Protein AF-A0A9P9XUB3-F1 (afdb_monomer)

Structure (mmCIF, N/CA/C/O backbone):
data_AF-A0A9P9XUB3-F1
#
_entry.id   AF-A0A9P9XUB3-F1
#
loop_
_atom_site.group_PDB
_atom_site.id
_atom_site.type_symbol
_atom_site.label_atom_id
_atom_site.label_alt_id
_atom_site.label_comp_id
_atom_site.label_asym_id
_atom_site.label_entity_id
_atom_site.label_seq_id
_atom_site.pdbx_PDB_ins_code
_atom_site.Cartn_x
_atom_site.Cartn_y
_atom_site.Cartn_z
_atom_site.occupancy
_atom_site.B_iso_or_equiv
_atom_site.auth_seq_id
_atom_site.auth_comp_id
_atom_site.auth_asym_id
_atom_site.auth_atom_id
_atom_site.pdbx_PDB_model_num
ATOM 1 N N . MET A 1 1 ? 44.312 -7.918 28.290 1.00 43.06 1 MET A N 1
ATOM 2 C CA . MET A 1 1 ? 43.097 -8.631 27.835 1.00 43.06 1 MET A CA 1
ATOM 3 C C . MET A 1 1 ? 42.463 -7.792 26.727 1.00 43.06 1 MET A C 1
ATOM 5 O O . MET A 1 1 ? 41.968 -6.715 27.018 1.00 43.06 1 MET A O 1
ATOM 9 N N . PHE A 1 2 ? 42.599 -8.185 25.455 1.00 47.09 2 PHE A N 1
ATOM 10 C CA . PHE A 1 2 ? 42.090 -7.414 24.308 1.00 47.09 2 PHE A CA 1
ATOM 11 C C . PHE A 1 2 ? 40.638 -7.816 24.020 1.00 47.09 2 PHE A C 1
ATOM 13 O O . PHE A 1 2 ? 40.385 -8.959 23.641 1.00 47.09 2 PHE A O 1
ATOM 20 N N . GLN A 1 3 ? 39.684 -6.895 24.183 1.00 52.06 3 GLN A N 1
ATOM 21 C CA . GLN A 1 3 ? 38.330 -7.098 23.670 1.00 52.06 3 GLN A CA 1
ATOM 22 C C . GLN A 1 3 ? 38.357 -7.010 22.142 1.00 52.06 3 GLN A C 1
ATOM 24 O O . GLN A 1 3 ? 38.551 -5.939 21.568 1.00 52.06 3 GLN A O 1
ATOM 29 N N . LYS A 1 4 ? 38.156 -8.148 21.474 1.00 54.88 4 LYS A N 1
ATOM 30 C CA . LYS A 1 4 ? 37.873 -8.178 20.039 1.00 54.88 4 LYS A CA 1
ATOM 31 C C . LYS A 1 4 ? 36.481 -7.580 19.834 1.00 54.88 4 LYS A C 1
ATOM 33 O O . LYS A 1 4 ? 35.483 -8.213 20.168 1.00 54.88 4 LYS A O 1
ATOM 38 N N . ARG A 1 5 ? 36.409 -6.349 19.318 1.00 60.88 5 ARG A N 1
ATOM 39 C CA . ARG A 1 5 ? 35.152 -5.793 18.804 1.00 60.88 5 ARG A CA 1
ATOM 40 C C . ARG A 1 5 ? 34.710 -6.659 17.630 1.00 60.88 5 ARG A C 1
ATOM 42 O O . ARG A 1 5 ? 35.472 -6.861 16.688 1.00 60.88 5 ARG A O 1
ATOM 49 N N . LEU A 1 6 ? 33.498 -7.193 17.719 1.00 52.78 6 LEU A N 1
ATOM 50 C CA . LEU A 1 6 ? 32.880 -7.945 16.639 1.00 52.78 6 LEU A CA 1
ATOM 51 C C . LEU A 1 6 ? 32.579 -6.960 15.500 1.00 52.78 6 LEU A C 1
ATOM 53 O O . LEU A 1 6 ? 31.664 -6.145 15.612 1.00 52.78 6 LEU A O 1
ATOM 57 N N . LEU A 1 7 ? 33.374 -6.991 14.433 1.00 44.75 7 LEU A N 1
ATOM 58 C CA . LEU A 1 7 ? 33.070 -6.246 13.217 1.00 44.75 7 LEU A CA 1
ATOM 59 C C . LEU A 1 7 ? 31.955 -7.007 12.489 1.00 44.75 7 LEU A C 1
ATOM 61 O O . LEU A 1 7 ? 32.171 -8.125 12.026 1.00 44.75 7 LEU A 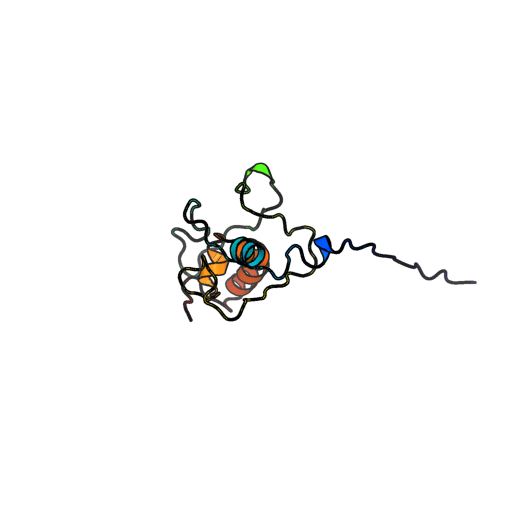O 1
ATOM 65 N N . ARG A 1 8 ? 30.748 -6.440 12.439 1.00 49.50 8 ARG A N 1
ATOM 66 C CA . ARG A 1 8 ? 29.654 -6.968 11.616 1.00 49.50 8 ARG A CA 1
ATOM 67 C C . ARG A 1 8 ? 29.661 -6.200 10.300 1.00 49.50 8 ARG A C 1
ATOM 69 O O . ARG A 1 8 ? 29.450 -4.992 10.305 1.00 49.50 8 ARG A O 1
ATOM 76 N N . LEU A 1 9 ? 29.958 -6.893 9.206 1.00 50.38 9 LEU A N 1
ATOM 77 C CA . LEU A 1 9 ? 29.981 -6.333 7.857 1.00 50.38 9 LEU A CA 1
ATOM 78 C C . LEU A 1 9 ? 28.728 -6.811 7.117 1.00 50.38 9 LEU A C 1
ATOM 80 O O . LEU A 1 9 ? 28.519 -8.015 6.987 1.00 50.38 9 LEU A O 1
ATOM 84 N N . LEU A 1 10 ? 27.893 -5.872 6.674 1.00 51.88 10 LEU A N 1
ATOM 85 C CA . LEU A 1 10 ? 26.701 -6.150 5.877 1.00 51.88 10 LEU A CA 1
ATOM 86 C C . LEU A 1 10 ? 27.033 -5.888 4.403 1.00 51.88 10 LEU A C 1
ATOM 88 O O . LEU A 1 10 ? 27.346 -4.757 4.036 1.00 51.88 10 LEU A O 1
ATOM 92 N N . PHE A 1 11 ? 26.977 -6.924 3.567 1.00 52.19 11 PHE A N 1
ATOM 93 C CA . PHE A 1 11 ? 27.046 -6.772 2.114 1.00 52.19 11 PHE A CA 1
ATOM 94 C C . PHE A 1 11 ? 25.624 -6.606 1.575 1.00 52.19 11 PHE A C 1
ATOM 96 O O . PHE A 1 11 ? 24.858 -7.564 1.545 1.00 52.19 11 PHE A O 1
ATOM 103 N N . LEU A 1 12 ? 25.272 -5.383 1.178 1.00 52.69 12 LEU A N 1
ATOM 104 C CA . LEU A 1 12 ? 24.008 -5.069 0.510 1.00 52.69 12 LEU A CA 1
ATOM 105 C C . LEU A 1 12 ? 24.244 -4.997 -1.001 1.00 52.69 12 LEU A C 1
ATOM 107 O O . LEU A 1 12 ? 25.146 -4.297 -1.461 1.00 52.69 12 LEU A O 1
ATOM 111 N N . VAL A 1 13 ? 23.422 -5.696 -1.781 1.00 52.88 13 VAL A N 1
ATOM 112 C CA . VAL A 1 13 ? 23.346 -5.493 -3.236 1.00 52.88 13 VAL A CA 1
ATOM 113 C C . VAL A 1 13 ? 22.477 -4.258 -3.484 1.00 52.88 13 VAL A C 1
ATOM 115 O O . VAL A 1 13 ? 21.497 -4.055 -2.775 1.00 52.88 13 VAL A O 1
ATOM 118 N N . VAL A 1 14 ? 22.775 -3.421 -4.479 1.00 53.16 14 VAL A N 1
ATOM 119 C CA . VAL A 1 14 ? 21.960 -2.220 -4.783 1.00 53.16 14 VAL A CA 1
ATOM 120 C C . VAL A 1 14 ? 20.462 -2.548 -4.937 1.00 53.16 14 VAL A C 1
ATOM 122 O O . VAL A 1 14 ? 19.622 -1.807 -4.433 1.00 53.16 14 VAL A O 1
ATOM 125 N N . SER A 1 15 ? 20.123 -3.711 -5.505 1.00 54.88 15 SER A N 1
ATOM 126 C CA . SER A 1 15 ? 18.742 -4.215 -5.602 1.00 54.88 15 SER A CA 1
ATOM 127 C C . SER A 1 15 ? 18.062 -4.494 -4.254 1.00 54.88 15 SER A C 1
ATOM 129 O O . SER A 1 15 ? 16.842 -4.525 -4.196 1.00 54.88 15 SER A O 1
ATOM 131 N N . THR A 1 16 ? 18.821 -4.683 -3.171 1.00 54.66 16 THR A N 1
ATOM 132 C CA . THR A 1 16 ? 18.291 -4.856 -1.803 1.00 54.66 16 THR A CA 1
ATOM 133 C C . THR A 1 16 ? 18.048 -3.523 -1.095 1.00 54.66 16 THR A C 1
ATOM 135 O O . THR A 1 16 ? 17.263 -3.459 -0.152 1.00 54.66 16 THR A O 1
ATOM 138 N N . VAL A 1 17 ? 18.682 -2.439 -1.553 1.00 55.47 17 VAL A N 1
ATOM 139 C CA . VAL A 1 17 ? 18.521 -1.105 -0.954 1.00 55.4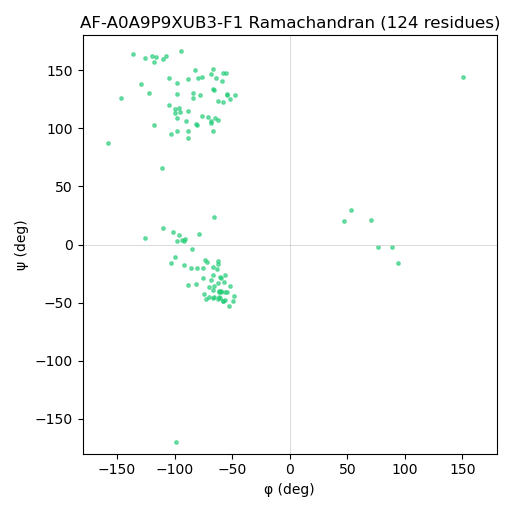7 17 VAL A CA 1
ATOM 140 C C . VAL A 1 17 ? 17.357 -0.348 -1.582 1.00 55.47 17 VAL A C 1
ATOM 142 O O . VAL A 1 17 ? 16.694 0.393 -0.883 1.00 55.47 17 VAL A O 1
ATOM 145 N N . ALA A 1 18 ? 17.101 -0.516 -2.876 1.00 57.09 18 ALA A N 1
ATOM 146 C CA . ALA A 1 18 ? 15.933 0.064 -3.532 1.00 57.09 18 ALA A CA 1
ATOM 147 C C . ALA A 1 18 ? 15.643 -0.731 -4.811 1.00 57.09 18 ALA A C 1
ATOM 149 O O . ALA A 1 18 ? 16.175 -0.397 -5.872 1.00 57.09 18 ALA A O 1
ATOM 150 N N . PRO A 1 19 ? 14.870 -1.827 -4.738 1.00 58.47 19 PRO A N 1
ATOM 151 C CA . PRO A 1 19 ? 14.456 -2.557 -5.926 1.00 58.47 19 PRO A CA 1
ATOM 152 C C . PRO A 1 19 ? 13.506 -1.682 -6.753 1.00 58.47 19 PRO A C 1
ATOM 154 O O . PRO A 1 19 ? 12.317 -1.565 -6.462 1.00 58.47 19 PRO A O 1
ATOM 157 N N . GLY A 1 20 ? 14.074 -1.025 -7.760 1.00 63.88 20 GLY A N 1
ATOM 158 C CA . GLY A 1 20 ? 13.390 -0.113 -8.672 1.00 63.88 20 GLY A CA 1
ATOM 159 C C . GLY A 1 20 ? 14.348 0.963 -9.181 1.00 63.88 20 GLY A C 1
ATOM 160 O O . GLY A 1 20 ? 15.255 1.397 -8.471 1.00 63.88 20 GLY A O 1
ATOM 161 N N . GLY A 1 21 ? 14.191 1.367 -10.434 1.00 68.50 21 GLY A N 1
ATOM 162 C CA . GLY A 1 21 ? 14.900 2.498 -11.022 1.00 68.50 21 GLY A CA 1
ATOM 163 C C . GLY A 1 21 ? 14.055 3.769 -11.052 1.00 68.50 21 GLY A C 1
ATOM 164 O O . GLY A 1 21 ? 12.988 3.859 -10.453 1.00 68.50 21 GLY A O 1
ATOM 165 N N . TRP A 1 22 ? 14.567 4.778 -11.757 1.00 70.81 22 TRP A N 1
ATOM 166 C CA . TRP A 1 22 ? 13.973 6.118 -11.838 1.00 70.81 22 TRP A CA 1
ATOM 167 C C . TRP A 1 22 ? 13.094 6.321 -13.081 1.00 70.81 22 TRP A C 1
ATOM 169 O O . TRP A 1 22 ? 12.705 7.448 -13.399 1.00 70.81 22 TRP A O 1
ATOM 179 N N . VAL A 1 23 ? 12.838 5.249 -13.835 1.00 73.12 23 VAL A N 1
ATOM 180 C CA . VAL A 1 23 ? 12.154 5.326 -15.127 1.00 73.12 23 VAL A CA 1
ATOM 181 C C . VAL A 1 23 ? 10.653 5.086 -14.985 1.00 73.12 23 VAL A C 1
ATOM 183 O O . VAL A 1 23 ? 10.155 4.660 -13.941 1.00 73.12 23 VAL A O 1
ATOM 186 N N . ARG A 1 24 ? 9.914 5.409 -16.050 1.00 73.81 24 ARG A N 1
ATOM 187 C CA . ARG A 1 24 ? 8.455 5.280 -16.081 1.00 73.81 24 ARG A CA 1
ATOM 188 C C . ARG A 1 24 ? 8.009 3.853 -15.767 1.00 73.81 24 ARG A C 1
ATOM 190 O O . ARG A 1 24 ? 7.172 3.687 -14.894 1.00 73.81 24 ARG A O 1
ATOM 197 N N . ASP A 1 25 ? 8.619 2.856 -16.397 1.00 80.31 25 ASP A N 1
ATOM 198 C CA . ASP A 1 25 ? 8.216 1.455 -16.239 1.00 80.31 25 ASP A CA 1
ATOM 199 C C . ASP A 1 25 ? 8.389 0.966 -14.785 1.00 80.31 25 ASP A C 1
ATOM 201 O O . ASP A 1 25 ? 7.568 0.206 -14.280 1.00 80.31 25 ASP A O 1
ATOM 205 N N . ASP A 1 26 ? 9.397 1.469 -14.059 1.00 78.56 26 ASP A N 1
ATOM 206 C CA . ASP A 1 26 ? 9.564 1.195 -12.624 1.00 78.56 26 ASP A CA 1
ATOM 207 C C . ASP A 1 26 ? 8.483 1.875 -11.774 1.00 78.56 26 ASP A C 1
ATOM 209 O O . ASP A 1 26 ? 8.005 1.312 -10.789 1.00 78.56 26 ASP A O 1
ATOM 213 N N . THR A 1 27 ? 8.074 3.085 -12.162 1.00 77.81 27 THR A N 1
ATOM 214 C CA . THR A 1 27 ? 6.988 3.828 -11.507 1.00 77.81 27 THR A CA 1
ATOM 215 C C . THR A 1 27 ? 5.649 3.119 -11.724 1.00 77.81 27 THR A C 1
ATOM 217 O O . THR A 1 27 ? 4.903 2.915 -10.769 1.00 77.81 27 THR A O 1
ATOM 220 N N . GLU A 1 28 ? 5.361 2.704 -12.957 1.00 80.88 28 GLU A N 1
ATOM 221 C CA . GLU A 1 28 ? 4.165 1.933 -13.314 1.00 80.88 28 GLU A CA 1
ATOM 222 C C . GLU A 1 28 ? 4.142 0.597 -12.572 1.00 80.88 28 GLU A C 1
ATOM 224 O O . GLU A 1 28 ? 3.138 0.257 -11.955 1.00 80.88 28 GLU A O 1
ATOM 229 N N . ARG A 1 29 ? 5.272 -0.118 -12.525 1.00 85.06 29 ARG A N 1
ATOM 230 C CA . ARG A 1 29 ? 5.390 -1.358 -11.752 1.00 85.06 29 ARG A CA 1
ATOM 231 C C . ARG A 1 29 ? 5.122 -1.139 -10.266 1.00 85.06 29 ARG A C 1
ATOM 233 O O . ARG A 1 29 ? 4.496 -1.988 -9.637 1.00 85.06 29 ARG A O 1
ATOM 240 N N . LEU A 1 30 ? 5.622 -0.047 -9.688 1.00 86.44 30 LEU A N 1
ATOM 241 C CA . LEU A 1 30 ? 5.479 0.222 -8.259 1.00 86.44 30 LEU A CA 1
ATOM 242 C C . LEU A 1 30 ? 4.043 0.624 -7.894 1.00 86.44 30 LEU A C 1
ATOM 244 O O . LEU A 1 30 ? 3.501 0.108 -6.917 1.00 86.44 30 LEU A O 1
ATOM 248 N N . TYR A 1 31 ? 3.427 1.535 -8.650 1.00 86.62 31 TYR A N 1
ATOM 249 C CA . TYR A 1 31 ? 2.137 2.123 -8.269 1.00 86.62 31 TYR A CA 1
ATOM 250 C C . TYR A 1 31 ? 0.922 1.584 -9.024 1.00 86.62 31 TYR A C 1
ATOM 252 O O . TYR A 1 31 ? -0.195 1.828 -8.565 1.00 86.62 31 TYR A O 1
ATOM 260 N N . GLY A 1 32 ? 1.113 0.892 -10.146 1.00 87.62 32 GLY A N 1
ATOM 261 C CA . GLY A 1 32 ? 0.030 0.373 -10.975 1.00 87.62 32 GLY A CA 1
ATOM 262 C C . GLY A 1 32 ? 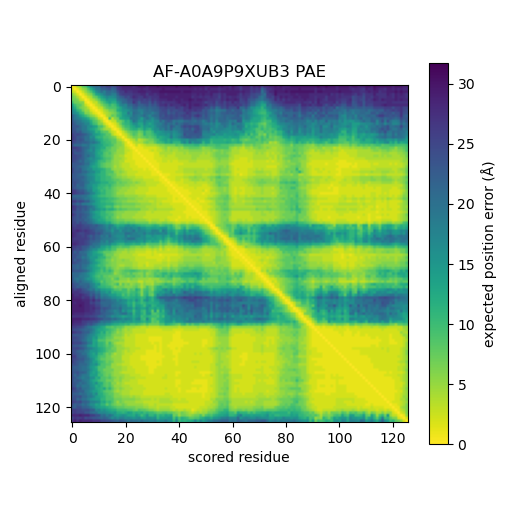-0.941 -0.483 -10.169 1.00 87.62 32 GLY A C 1
ATOM 263 O O . GLY A 1 32 ? -0.533 -1.363 -9.409 1.00 87.62 32 GLY A O 1
ATOM 264 N N . GLU A 1 33 ? -2.230 -0.177 -10.304 1.00 88.75 33 GLU A N 1
ATOM 265 C CA . GLU A 1 33 ? -3.302 -0.956 -9.693 1.00 88.75 33 GLU A CA 1
ATOM 266 C C . GLU A 1 33 ? -3.652 -2.146 -10.589 1.00 88.75 33 GLU A C 1
ATOM 268 O O . GLU A 1 33 ? -3.902 -1.997 -11.786 1.00 88.75 33 GLU A O 1
ATOM 273 N N . HIS A 1 34 ? -3.703 -3.326 -9.989 1.00 90.12 34 HIS A N 1
ATOM 274 C CA . HIS A 1 34 ? -4.071 -4.572 -10.640 1.00 90.12 34 HIS A CA 1
ATOM 275 C C . HIS A 1 34 ? -5.541 -4.869 -10.368 1.00 90.12 34 HIS A C 1
ATOM 277 O O . HIS A 1 34 ? -5.920 -5.343 -9.294 1.00 90.12 34 HIS A O 1
ATOM 283 N N . ASP A 1 35 ? -6.393 -4.522 -11.338 1.00 87.31 35 ASP A N 1
ATOM 284 C CA . ASP A 1 35 ? -7.836 -4.677 -11.182 1.00 87.31 35 ASP A CA 1
ATOM 285 C C . ASP A 1 35 ? -8.303 -6.150 -11.215 1.00 87.31 35 ASP A C 1
ATOM 287 O O . ASP A 1 35 ? -9.424 -6.462 -10.813 1.00 87.31 35 ASP A O 1
ATOM 291 N N . ASP A 1 36 ? -7.431 -7.043 -11.678 1.00 88.06 36 ASP A N 1
ATOM 292 C CA . ASP A 1 36 ? -7.610 -8.491 -11.802 1.00 88.06 36 ASP A CA 1
ATOM 293 C C . ASP A 1 36 ? -7.554 -9.248 -10.466 1.00 88.06 36 ASP A C 1
ATOM 295 O O . ASP A 1 36 ? -7.981 -10.400 -10.406 1.00 88.06 36 ASP A O 1
ATOM 299 N N . VAL A 1 37 ? -7.087 -8.604 -9.391 1.00 87.31 37 VAL A N 1
ATOM 300 C CA . VAL A 1 37 ? -7.087 -9.174 -8.037 1.00 87.31 37 VAL A CA 1
ATOM 301 C C . VAL A 1 37 ? -8.178 -8.554 -7.164 1.00 87.31 37 VAL A C 1
ATOM 303 O O . VAL A 1 37 ? -8.468 -7.351 -7.244 1.00 87.31 37 VAL A O 1
ATOM 306 N N . GLU A 1 38 ? -8.774 -9.385 -6.306 1.00 90.12 38 GLU A N 1
ATOM 307 C CA . GLU A 1 38 ? -9.724 -8.933 -5.291 1.00 90.12 38 GLU A CA 1
ATOM 308 C C . GLU A 1 38 ? -9.033 -8.004 -4.285 1.00 90.12 38 GLU A C 1
ATOM 310 O O . GLU A 1 38 ? -7.859 -8.170 -3.944 1.00 90.12 38 GLU A O 1
ATOM 315 N N . SER A 1 39 ? -9.766 -6.990 -3.829 1.00 91.38 39 SER A N 1
ATOM 316 C CA . SER A 1 39 ? -9.281 -6.087 -2.793 1.00 91.38 39 SER A CA 1
ATOM 317 C C . SER A 1 39 ? -9.133 -6.828 -1.467 1.00 91.38 39 SER A C 1
ATOM 319 O O . SER A 1 39 ? -10.066 -7.481 -1.007 1.00 91.38 39 SER A O 1
ATOM 321 N N . ASN A 1 40 ? -8.003 -6.633 -0.790 1.00 92.19 40 ASN A N 1
ATOM 322 C CA . ASN A 1 40 ? -7.755 -7.185 0.544 1.00 92.19 40 ASN A CA 1
ATOM 323 C C . ASN A 1 40 ? -8.731 -6.663 1.622 1.00 92.19 40 ASN A C 1
ATOM 325 O O . ASN A 1 40 ? -8.832 -7.241 2.699 1.00 92.19 40 ASN A O 1
ATOM 329 N N . ILE A 1 41 ? -9.469 -5.590 1.329 1.00 93.38 41 ILE A N 1
ATOM 330 C CA . ILE A 1 41 ? -10.512 -5.036 2.203 1.00 93.38 41 ILE A CA 1
ATOM 331 C C . ILE A 1 41 ? -11.930 -5.239 1.654 1.00 93.38 41 ILE A C 1
ATOM 333 O O . ILE A 1 41 ? -12.873 -4.596 2.118 1.00 93.38 41 ILE A O 1
ATOM 337 N N . ALA A 1 42 ? -12.112 -6.108 0.656 1.00 92.75 42 ALA A N 1
ATOM 338 C CA . ALA A 1 42 ? -13.428 -6.400 0.104 1.00 92.75 42 ALA A CA 1
ATOM 339 C C . ALA A 1 42 ? -14.381 -6.916 1.198 1.00 92.75 42 ALA A C 1
ATOM 341 O O . ALA A 1 42 ? -14.107 -7.894 1.886 1.00 92.75 42 ALA A O 1
ATOM 342 N N . GLY A 1 43 ? -15.513 -6.229 1.372 1.00 91.88 43 GLY A N 1
ATOM 343 C CA . GLY A 1 43 ? -16.530 -6.596 2.362 1.00 91.88 43 GLY A CA 1
ATOM 344 C C . GLY A 1 43 ? -16.206 -6.230 3.816 1.00 91.88 43 GLY A C 1
ATOM 345 O O . GLY A 1 43 ? -17.068 -6.437 4.671 1.00 91.88 43 GLY A O 1
ATOM 346 N N . LEU A 1 44 ? -15.031 -5.657 4.097 1.00 93.94 44 LEU A N 1
ATOM 347 C CA . LEU A 1 44 ? -14.668 -5.179 5.432 1.00 93.94 44 LEU A CA 1
ATOM 348 C C . LEU A 1 44 ? -15.238 -3.785 5.700 1.00 93.94 44 LEU A C 1
ATOM 350 O O . LEU A 1 44 ? -15.404 -2.963 4.796 1.00 93.94 44 LEU A O 1
ATOM 354 N N . LYS A 1 45 ? -15.525 -3.512 6.970 1.00 93.44 45 LYS A N 1
ATOM 355 C CA . LYS A 1 45 ? -15.951 -2.208 7.479 1.00 93.44 45 LYS A CA 1
ATOM 356 C C . LYS A 1 45 ? -14.911 -1.662 8.447 1.00 93.44 45 LYS A C 1
ATOM 358 O O . LYS A 1 45 ? -14.106 -2.399 9.010 1.00 93.44 45 LYS A O 1
ATOM 363 N N . GLN A 1 46 ? -14.957 -0.354 8.685 1.00 93.88 46 GLN A N 1
ATOM 364 C CA . GLN A 1 46 ? -14.117 0.270 9.704 1.00 93.88 46 GLN A CA 1
ATOM 365 C C . GLN A 1 46 ? -14.307 -0.421 11.064 1.00 93.88 46 GLN A C 1
ATOM 367 O O . GLN A 1 46 ? -15.428 -0.541 11.555 1.00 93.88 46 GLN A O 1
ATOM 372 N N . GLY A 1 47 ? -13.196 -0.812 11.684 1.00 92.50 47 GLY A N 1
ATOM 373 C CA . GLY A 1 47 ? -13.159 -1.551 12.945 1.00 92.50 47 GLY A CA 1
ATOM 374 C C . GLY A 1 47 ? -13.068 -3.070 12.782 1.00 92.50 47 GLY A C 1
ATOM 375 O O . GLY A 1 47 ? -12.692 -3.737 13.745 1.00 92.50 47 GLY A O 1
ATOM 376 N N . ASP A 1 48 ? -13.341 -3.617 11.593 1.00 94.75 48 ASP A N 1
ATOM 377 C CA . ASP A 1 48 ? -13.090 -5.033 11.321 1.00 94.75 48 ASP A CA 1
ATOM 378 C C . ASP A 1 48 ? -11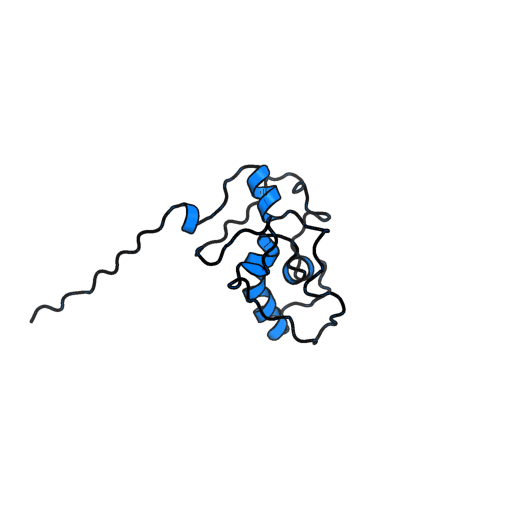.575 -5.299 11.289 1.00 94.75 48 ASP A C 1
ATOM 380 O O . ASP A 1 48 ? -10.808 -4.423 10.864 1.00 94.75 48 ASP A O 1
ATOM 384 N N . PRO A 1 49 ? -11.120 -6.486 11.732 1.00 93.44 49 PRO A N 1
ATOM 385 C CA . PRO A 1 49 ? -9.710 -6.844 11.682 1.00 93.44 49 PRO A CA 1
ATOM 386 C C . PRO A 1 49 ? -9.238 -6.966 10.231 1.00 93.44 49 PRO A C 1
ATOM 388 O O . PRO A 1 49 ? -9.877 -7.622 9.406 1.00 93.44 49 PRO A O 1
ATOM 391 N N . LEU A 1 50 ? -8.093 -6.356 9.930 1.00 93.44 50 LEU A N 1
ATOM 392 C CA . LEU A 1 50 ? -7.461 -6.484 8.621 1.00 93.44 50 LEU A CA 1
ATOM 393 C C . LEU A 1 50 ? -6.765 -7.849 8.478 1.00 93.44 50 LEU A C 1
ATOM 395 O O . LEU A 1 50 ? -6.164 -8.315 9.452 1.00 93.44 50 LEU A O 1
ATOM 399 N N . PRO A 1 51 ? -6.774 -8.466 7.279 1.00 91.31 51 PRO A N 1
ATOM 400 C CA . PRO A 1 51 ? -6.056 -9.711 7.022 1.00 91.31 51 PRO A CA 1
ATOM 401 C C . PRO A 1 51 ? -4.567 -9.609 7.364 1.00 91.31 51 PRO A C 1
ATOM 403 O O . PRO A 1 51 ? -3.946 -8.552 7.216 1.00 91.31 51 PRO A O 1
ATOM 406 N N . GLU A 1 52 ? -3.974 -10.715 7.802 1.00 86.00 52 GLU A N 1
ATOM 407 C CA . GLU A 1 52 ? -2.539 -10.753 8.071 1.00 86.00 52 GLU A CA 1
ATOM 408 C C . GLU A 1 52 ? -1.715 -10.604 6.786 1.00 86.00 52 GLU A C 1
ATOM 410 O O . GLU A 1 52 ? -2.140 -10.948 5.681 1.00 86.00 52 GLU A O 1
ATOM 415 N N . HIS A 1 53 ? -0.515 -10.045 6.934 1.00 71.06 53 HIS A N 1
ATOM 416 C CA . HIS A 1 53 ? 0.439 -9.948 5.837 1.00 71.06 53 HIS A CA 1
ATOM 417 C C . HIS A 1 53 ? 1.302 -11.208 5.797 1.00 71.06 53 HIS A C 1
ATOM 419 O O . HIS A 1 53 ? 2.346 -11.254 6.444 1.00 71.06 53 HIS A O 1
ATOM 425 N N . ASP A 1 54 ? 0.877 -12.211 5.031 1.00 66.50 54 ASP A N 1
ATOM 426 C CA . ASP A 1 54 ? 1.704 -13.381 4.730 1.00 66.50 54 ASP A CA 1
ATOM 427 C C . ASP A 1 54 ? 2.107 -13.397 3.254 1.00 66.50 54 ASP A C 1
ATOM 429 O O . ASP A 1 54 ? 1.691 -14.240 2.468 1.00 66.50 54 ASP A O 1
ATOM 433 N N . ASP A 1 55 ? 2.917 -12.417 2.852 1.00 62.34 55 ASP A N 1
ATOM 434 C CA . ASP A 1 55 ? 3.536 -12.442 1.527 1.00 62.34 55 ASP A CA 1
ATOM 435 C C . ASP A 1 55 ? 4.765 -13.391 1.510 1.00 62.34 55 ASP A C 1
ATOM 437 O O . ASP A 1 55 ? 5.504 -13.391 0.528 1.00 62.34 55 ASP A O 1
ATOM 441 N N . MET A 1 56 ? 5.019 -14.187 2.564 1.00 52.44 56 MET A N 1
ATOM 442 C CA . MET A 1 56 ? 6.115 -15.172 2.604 1.00 52.44 56 MET A CA 1
ATOM 443 C C . MET A 1 56 ? 5.756 -16.474 1.883 1.00 52.44 56 MET A C 1
ATOM 445 O O . MET A 1 56 ? 6.664 -17.207 1.477 1.00 52.44 56 MET A O 1
ATOM 449 N N . ASP A 1 57 ? 4.465 -16.751 1.684 1.00 56.44 57 ASP A N 1
ATOM 450 C CA . ASP A 1 57 ? 4.027 -17.830 0.808 1.00 56.44 57 ASP A CA 1
ATOM 451 C C . ASP A 1 57 ? 4.064 -17.369 -0.656 1.00 56.44 57 ASP A C 1
ATOM 453 O O . ASP A 1 57 ? 3.210 -16.629 -1.152 1.00 56.44 57 ASP A O 1
ATOM 457 N N . ALA A 1 58 ? 5.101 -17.806 -1.369 1.00 58.91 58 ALA A N 1
ATOM 458 C CA . ALA A 1 58 ? 5.278 -17.507 -2.784 1.00 58.91 58 ALA A CA 1
ATOM 459 C C . ALA A 1 58 ? 4.147 -18.073 -3.667 1.00 58.91 58 AL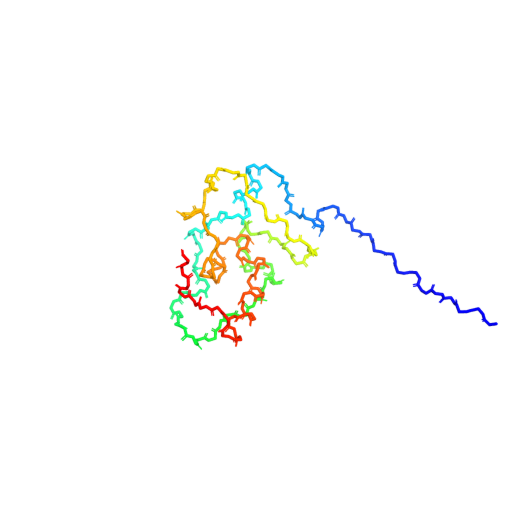A A C 1
ATOM 461 O O . ALA A 1 58 ? 4.022 -17.639 -4.812 1.00 58.91 58 ALA 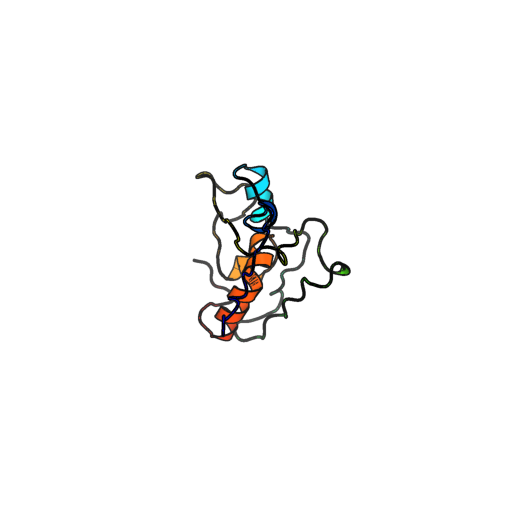A O 1
ATOM 462 N N . HIS A 1 59 ? 3.344 -19.024 -3.172 1.00 55.62 59 HIS A N 1
ATOM 463 C CA . HIS A 1 59 ? 2.273 -19.656 -3.943 1.00 55.62 59 HIS A CA 1
ATOM 464 C C . HIS A 1 59 ? 1.032 -18.769 -4.117 1.00 55.62 59 HIS A C 1
ATOM 466 O O . HIS A 1 59 ? 0.379 -18.867 -5.155 1.00 55.62 59 HIS A O 1
ATOM 472 N N . ASP A 1 60 ? 0.761 -17.863 -3.173 1.00 69.44 60 ASP A N 1
ATOM 473 C CA . ASP A 1 60 ? -0.421 -16.984 -3.194 1.00 69.44 60 ASP A CA 1
ATOM 474 C C . ASP A 1 60 ? -0.123 -15.580 -3.754 1.00 69.44 60 ASP A C 1
ATOM 476 O O . ASP A 1 60 ? -0.988 -14.696 -3.811 1.00 69.44 60 ASP A O 1
ATOM 480 N N . ARG A 1 61 ? 1.116 -15.343 -4.198 1.00 79.00 61 ARG A N 1
ATOM 481 C CA . ARG A 1 61 ? 1.537 -14.062 -4.766 1.00 79.00 61 ARG A CA 1
ATOM 482 C C . ARG A 1 61 ? 1.186 -13.984 -6.262 1.00 79.00 61 ARG A C 1
ATOM 484 O O . ARG A 1 61 ? 1.630 -14.838 -7.029 1.00 79.00 61 ARG A O 1
ATOM 491 N N . PRO A 1 62 ? 0.470 -12.937 -6.722 1.00 85.38 62 PRO A N 1
ATOM 492 C CA . PRO A 1 62 ? 0.245 -12.721 -8.150 1.00 85.38 62 PRO A CA 1
ATOM 493 C C . PRO A 1 62 ? 1.560 -12.599 -8.928 1.00 85.38 62 PRO A C 1
ATOM 495 O O . PRO A 1 62 ? 2.522 -12.028 -8.422 1.00 85.38 62 PRO A O 1
ATOM 498 N N . GLU A 1 63 ? 1.585 -13.050 -10.183 1.00 87.88 63 GLU A N 1
ATOM 499 C CA . GLU A 1 63 ? 2.800 -13.073 -11.020 1.00 87.88 63 GLU A CA 1
ATOM 500 C C . GLU A 1 63 ? 3.459 -11.687 -11.189 1.00 87.88 63 GLU A C 1
ATOM 502 O O . GLU A 1 63 ? 4.681 -11.568 -11.272 1.00 87.88 63 GLU A O 1
ATOM 507 N N . TRP A 1 64 ? 2.660 -10.618 -11.193 1.00 87.44 64 TRP A N 1
ATOM 508 C CA . TRP A 1 64 ? 3.139 -9.237 -11.300 1.00 87.44 64 TRP A CA 1
ATOM 509 C C . TRP A 1 64 ? 3.760 -8.694 -10.003 1.00 87.44 64 TRP A C 1
ATOM 511 O O . TRP A 1 64 ? 4.496 -7.696 -10.035 1.00 87.44 64 TRP A O 1
ATOM 521 N N . ALA A 1 65 ? 3.444 -9.305 -8.858 1.00 88.94 65 ALA A N 1
ATOM 522 C CA . ALA A 1 65 ? 3.813 -8.781 -7.556 1.00 88.94 65 ALA A CA 1
ATOM 523 C C . ALA A 1 65 ? 5.283 -9.078 -7.251 1.00 88.94 65 ALA A C 1
ATOM 525 O O . ALA A 1 65 ? 5.774 -10.204 -7.348 1.00 88.94 65 ALA A O 1
ATOM 526 N N . PHE A 1 66 ? 6.002 -8.028 -6.880 1.00 85.44 66 PHE A N 1
ATOM 527 C CA . PHE A 1 66 ? 7.414 -8.086 -6.565 1.00 85.44 66 PHE A CA 1
ATOM 528 C C . PHE A 1 66 ? 7.636 -8.410 -5.090 1.00 85.44 66 PHE A C 1
ATOM 530 O O . PHE A 1 66 ? 6.920 -7.932 -4.212 1.00 85.44 66 PHE A O 1
ATOM 537 N N . ASP A 1 67 ? 8.669 -9.206 -4.824 1.00 83.31 67 ASP A N 1
ATOM 538 C CA . ASP A 1 67 ? 9.063 -9.555 -3.467 1.00 83.31 67 ASP A CA 1
ATOM 539 C C . ASP A 1 67 ? 9.914 -8.453 -2.829 1.00 83.31 67 ASP A C 1
ATOM 541 O O . ASP A 1 67 ? 11.107 -8.321 -3.114 1.00 83.31 67 ASP A O 1
ATOM 545 N N . TYR A 1 68 ? 9.310 -7.672 -1.938 1.00 78.94 68 TYR A N 1
ATOM 546 C CA . TYR A 1 68 ? 10.024 -6.655 -1.168 1.00 78.94 68 TYR A CA 1
ATOM 547 C C . TYR A 1 68 ? 10.540 -7.173 0.186 1.00 78.94 68 TYR A C 1
ATOM 549 O O . TYR A 1 68 ? 11.162 -6.406 0.914 1.00 78.94 68 TYR A O 1
ATOM 557 N N . SER A 1 69 ? 10.370 -8.455 0.534 1.00 76.12 69 SER A N 1
ATOM 558 C CA . SER A 1 69 ? 10.792 -8.995 1.845 1.00 76.12 69 SER A CA 1
ATOM 559 C C . SER A 1 69 ? 12.293 -8.840 2.121 1.00 76.12 69 SER A C 1
ATOM 561 O O . SER A 1 69 ? 12.714 -8.699 3.267 1.00 76.12 69 SER A O 1
ATOM 563 N N . CYS A 1 70 ? 13.111 -8.820 1.065 1.00 73.12 70 CYS A N 1
ATOM 564 C CA . CYS A 1 70 ? 14.558 -8.642 1.158 1.00 73.12 70 CYS A CA 1
ATOM 565 C C . CYS A 1 70 ? 15.012 -7.174 1.064 1.00 73.12 70 CYS A C 1
ATOM 567 O O . CYS A 1 70 ? 16.221 -6.929 0.999 1.00 73.12 70 CYS A O 1
ATOM 569 N N . THR A 1 71 ? 14.091 -6.199 1.009 1.00 71.38 71 THR A N 1
ATOM 570 C CA . THR A 1 71 ? 14.458 -4.780 0.941 1.00 71.38 71 THR A CA 1
ATOM 571 C C . THR A 1 71 ? 14.402 -4.083 2.291 1.00 71.38 71 THR A C 1
ATOM 573 O O . THR A 1 71 ? 13.478 -4.268 3.075 1.00 71.38 71 THR A O 1
ATOM 576 N N . TYR A 1 72 ? 15.393 -3.229 2.544 1.00 68.94 72 TYR A N 1
ATOM 577 C CA . TYR A 1 72 ? 15.444 -2.389 3.744 1.00 68.94 72 TYR A CA 1
ATOM 578 C C . TYR A 1 72 ? 14.983 -0.950 3.495 1.00 68.94 72 TYR A C 1
ATOM 580 O O . TYR A 1 72 ? 14.821 -0.189 4.447 1.00 68.94 72 TYR A O 1
ATOM 588 N N . LEU A 1 73 ? 14.799 -0.552 2.234 1.00 73.12 73 LEU A N 1
ATOM 589 C CA . LEU A 1 73 ? 14.363 0.790 1.873 1.00 73.12 73 LEU A CA 1
ATOM 590 C C . LEU A 1 73 ? 13.484 0.721 0.619 1.00 73.12 73 LEU A C 1
ATOM 592 O O . LEU A 1 73 ? 13.863 0.188 -0.419 1.00 73.12 73 LEU A O 1
ATOM 596 N N . LEU A 1 74 ? 12.281 1.285 0.727 1.00 76.44 74 LEU A N 1
ATOM 597 C CA . LEU A 1 74 ? 11.372 1.451 -0.401 1.00 76.44 74 LEU A CA 1
ATOM 598 C C . LEU A 1 74 ? 11.514 2.873 -0.937 1.00 76.44 74 LEU A C 1
ATOM 600 O O . LEU A 1 74 ? 11.102 3.841 -0.296 1.00 76.44 74 LEU A O 1
ATOM 604 N N . HIS A 1 75 ? 12.110 3.007 -2.117 1.00 74.06 75 HIS A N 1
ATOM 605 C CA . HIS A 1 75 ? 12.276 4.303 -2.753 1.00 74.06 75 HIS A CA 1
ATOM 606 C C . HIS A 1 75 ? 11.052 4.643 -3.617 1.00 74.06 75 HIS A C 1
ATOM 608 O O . HIS A 1 75 ? 10.943 4.220 -4.767 1.00 74.06 75 HIS A O 1
ATOM 614 N N . ALA A 1 76 ? 10.137 5.436 -3.065 1.00 73.12 76 ALA A N 1
ATOM 615 C CA . ALA A 1 76 ? 8.886 5.819 -3.710 1.00 73.12 76 ALA A CA 1
ATOM 616 C C . ALA A 1 76 ? 8.953 7.259 -4.248 1.00 73.12 76 ALA A C 1
ATOM 618 O O . ALA A 1 76 ? 8.705 8.223 -3.526 1.00 73.12 76 ALA A O 1
ATOM 619 N N . PHE A 1 77 ? 9.285 7.419 -5.531 1.00 69.94 77 PHE A N 1
ATOM 620 C CA . PHE A 1 77 ? 9.224 8.707 -6.234 1.00 69.94 77 PHE A CA 1
ATOM 621 C C . PHE A 1 77 ? 8.097 8.693 -7.265 1.00 69.94 77 PHE A C 1
ATOM 623 O O . PHE A 1 77 ? 7.646 7.635 -7.685 1.00 69.94 77 PHE A O 1
ATOM 630 N N . SER A 1 78 ? 7.640 9.871 -7.673 1.00 62.47 78 SER A N 1
ATOM 631 C CA . SER A 1 78 ? 6.789 10.044 -8.846 1.00 62.47 78 SER A CA 1
ATOM 632 C C . SER A 1 78 ? 7.511 11.004 -9.770 1.00 62.47 78 SER A C 1
ATOM 634 O O . SER A 1 78 ? 7.915 12.083 -9.333 1.00 62.47 78 SER A O 1
ATOM 636 N N . LEU A 1 79 ? 7.649 10.654 -11.047 1.00 56.53 79 LEU A N 1
ATOM 637 C CA . LEU A 1 79 ? 7.916 11.674 -12.055 1.00 56.53 79 LEU A CA 1
ATOM 638 C C . LEU A 1 79 ? 6.743 12.660 -11.996 1.00 56.53 79 LEU A C 1
ATOM 640 O O . LEU A 1 79 ? 5.606 12.254 -11.775 1.00 56.53 79 LEU A O 1
ATOM 644 N N . SER A 1 80 ? 7.006 13.952 -12.125 1.00 52.22 80 SER A N 1
ATOM 645 C CA . SER A 1 80 ? 6.073 15.078 -11.943 1.00 52.22 80 SER A CA 1
ATOM 646 C C . SER A 1 80 ? 4.922 15.154 -12.972 1.00 52.22 80 SER A C 1
ATOM 648 O O . SER A 1 80 ? 4.347 16.213 -13.211 1.00 52.22 80 SER A O 1
ATOM 650 N N . LYS A 1 81 ? 4.571 14.021 -13.581 1.00 56.22 81 LYS A N 1
ATOM 651 C CA . LYS A 1 81 ? 3.417 13.780 -14.448 1.00 56.22 81 LYS A CA 1
ATOM 652 C C . LYS A 1 81 ? 2.390 12.929 -13.681 1.00 56.22 81 LYS A C 1
ATOM 654 O O . LYS A 1 81 ? 2.752 12.340 -12.663 1.00 56.22 81 LYS A O 1
ATOM 659 N N . PRO A 1 82 ? 1.114 12.867 -14.105 1.00 56.38 82 PRO A N 1
ATOM 660 C CA . PRO A 1 82 ? 0.220 11.826 -13.604 1.00 56.38 82 PRO A CA 1
ATOM 661 C C . PRO A 1 82 ? 0.932 10.471 -13.686 1.00 56.38 82 PRO A C 1
ATOM 663 O O . PRO A 1 82 ? 1.527 10.160 -14.716 1.00 56.38 82 PRO A O 1
ATOM 666 N N . ARG A 1 83 ? 0.953 9.723 -12.578 1.00 60.12 83 ARG A N 1
ATOM 667 C CA . ARG A 1 83 ? 1.464 8.354 -12.559 1.00 60.12 83 ARG A CA 1
ATOM 668 C C . ARG A 1 83 ? 0.586 7.544 -13.497 1.00 60.12 83 ARG A C 1
ATOM 670 O O . ARG A 1 83 ? -0.578 7.296 -13.180 1.00 60.12 83 ARG A O 1
ATOM 677 N N . ASP A 1 84 ? 1.132 7.201 -14.656 1.00 52.78 84 ASP A N 1
ATOM 678 C CA . ASP A 1 84 ? 0.480 6.298 -15.594 1.00 52.78 84 ASP A CA 1
ATOM 679 C C . ASP A 1 84 ? 0.088 5.021 -14.814 1.00 52.78 84 ASP A C 1
ATOM 681 O O . ASP A 1 84 ? 0.895 4.462 -14.071 1.00 52.78 84 ASP A O 1
ATOM 685 N N . GLY A 1 85 ? -1.193 4.636 -14.864 1.00 54.44 85 GLY A N 1
ATOM 686 C CA . GLY A 1 85 ? -1.718 3.452 -14.164 1.00 54.44 85 GLY A CA 1
ATOM 687 C C . GLY A 1 85 ? -2.222 3.635 -12.720 1.00 54.44 85 GLY A C 1
ATOM 688 O O . GLY A 1 85 ? -2.745 2.674 -12.162 1.00 54.44 85 GLY A O 1
ATOM 689 N N . VAL A 1 86 ? -2.143 4.829 -12.115 1.00 57.75 86 VAL A N 1
ATOM 690 C CA . VAL A 1 86 ? -2.819 5.124 -10.829 1.00 57.75 86 VAL A CA 1
ATOM 691 C C . VAL A 1 86 ? -4.109 5.877 -11.118 1.00 57.75 86 VAL A C 1
ATOM 693 O O . VAL A 1 86 ? -4.052 7.036 -11.539 1.00 57.75 86 VAL A O 1
ATOM 696 N N . LYS A 1 87 ? -5.278 5.273 -10.854 1.00 57.28 87 LYS A N 1
ATOM 697 C CA . LYS A 1 87 ? -6.582 5.854 -11.246 1.00 57.28 87 LYS A CA 1
ATOM 698 C C . LYS A 1 87 ? -6.810 7.266 -10.699 1.00 57.28 87 LYS A C 1
ATOM 700 O O . LYS A 1 87 ? -7.524 8.053 -11.313 1.00 57.28 87 LYS A O 1
ATOM 705 N N . HIS A 1 88 ? -6.173 7.605 -9.576 1.00 58.16 88 HIS A N 1
ATOM 706 C CA . HIS A 1 88 ? -6.392 8.870 -8.869 1.00 58.16 88 HIS A CA 1
ATOM 707 C C . HIS A 1 88 ? -5.113 9.680 -8.612 1.00 58.16 88 HIS A C 1
ATOM 709 O O . HIS A 1 88 ? -5.167 10.704 -7.933 1.00 58.16 88 HIS A O 1
ATOM 715 N N . ASN A 1 89 ? -3.958 9.235 -9.132 1.00 65.25 89 ASN A N 1
ATOM 716 C CA . ASN A 1 89 ? -2.622 9.813 -8.902 1.00 65.25 89 ASN A CA 1
ATOM 717 C C . ASN A 1 89 ? -2.283 10.124 -7.420 1.00 65.25 89 ASN A C 1
ATOM 719 O O . ASN A 1 89 ? -1.403 10.936 -7.118 1.00 65.25 89 ASN A O 1
ATOM 723 N N . ARG A 1 90 ? -2.992 9.490 -6.481 1.00 73.19 90 ARG A N 1
ATOM 724 C CA . ARG A 1 90 ? -2.922 9.733 -5.039 1.00 73.19 90 ARG A CA 1
ATOM 725 C C . ARG A 1 90 ? -2.719 8.410 -4.323 1.00 73.19 90 ARG A C 1
ATOM 727 O O . ARG A 1 90 ? -3.352 7.419 -4.657 1.00 73.19 90 ARG A O 1
ATOM 734 N N . ILE A 1 91 ? -1.841 8.437 -3.329 1.00 84.12 91 ILE A N 1
ATOM 735 C CA . ILE A 1 91 ? -1.657 7.344 -2.381 1.00 84.12 91 ILE A CA 1
ATOM 736 C C . ILE A 1 91 ? -2.506 7.700 -1.166 1.00 84.12 91 ILE A C 1
ATOM 738 O O . ILE A 1 91 ? -2.270 8.730 -0.536 1.00 84.12 91 ILE A O 1
ATOM 742 N N . THR A 1 92 ? -3.498 6.874 -0.867 1.00 88.75 92 THR A N 1
ATOM 743 C CA . THR A 1 92 ? -4.375 7.014 0.301 1.00 88.75 92 THR A CA 1
ATOM 744 C C . THR A 1 92 ? -4.257 5.775 1.192 1.00 88.75 92 THR A C 1
ATOM 746 O O . THR A 1 92 ? -3.794 4.734 0.715 1.00 88.75 92 THR A O 1
ATOM 749 N N . PRO A 1 93 ? -4.678 5.839 2.469 1.00 92.31 93 PRO A N 1
ATOM 750 C CA . PRO A 1 93 ? -4.806 4.650 3.310 1.00 92.31 93 PRO A CA 1
ATOM 751 C C . PRO A 1 93 ? -5.575 3.525 2.619 1.00 92.31 93 PRO A C 1
ATOM 753 O O . PRO A 1 93 ? -5.058 2.416 2.517 1.00 92.31 93 PRO A O 1
ATOM 756 N N . LYS A 1 94 ? -6.738 3.840 2.034 1.00 92.25 94 LYS A N 1
ATOM 757 C CA . LYS A 1 94 ? -7.537 2.889 1.255 1.00 92.25 94 LYS A CA 1
ATOM 758 C C . LYS A 1 94 ? -6.717 2.198 0.164 1.00 92.25 94 LYS A C 1
ATOM 760 O O . LYS A 1 94 ? -6.636 0.977 0.150 1.00 92.25 94 LYS A O 1
ATOM 765 N N . TYR A 1 95 ? -6.030 2.969 -0.679 1.00 91.62 95 TYR A N 1
ATOM 766 C CA . TYR A 1 95 ? -5.186 2.436 -1.754 1.00 91.62 95 TYR A CA 1
ATOM 767 C C . TYR A 1 95 ? -4.134 1.432 -1.247 1.00 91.62 95 TYR A C 1
ATOM 769 O O . TYR A 1 95 ? -3.898 0.399 -1.871 1.00 91.62 95 TYR A O 1
ATOM 777 N N . VAL A 1 96 ? -3.502 1.712 -0.101 1.00 92.88 96 VAL A N 1
ATOM 778 C CA . VAL A 1 96 ? -2.514 0.797 0.492 1.00 92.88 96 VAL A CA 1
ATOM 779 C C . VAL A 1 96 ? -3.190 -0.463 1.038 1.00 92.88 96 VAL A C 1
ATOM 781 O O . VAL A 1 96 ? -2.717 -1.573 0.790 1.00 92.88 96 VAL A O 1
ATOM 784 N N . LEU A 1 97 ? -4.304 -0.300 1.754 1.00 94.00 97 LEU A N 1
ATOM 785 C CA . LEU A 1 97 ? -5.028 -1.390 2.409 1.00 94.00 97 LEU A CA 1
ATOM 786 C C . LEU A 1 97 ? -5.667 -2.377 1.423 1.00 94.00 97 LEU A C 1
ATOM 788 O O . LEU A 1 97 ? -5.800 -3.554 1.750 1.00 94.00 97 LEU A O 1
ATOM 792 N N . GLU A 1 98 ? -5.995 -1.938 0.207 1.00 92.81 98 GLU A N 1
ATOM 793 C CA . GLU A 1 98 ? -6.527 -2.797 -0.857 1.00 92.81 98 GLU A CA 1
ATOM 794 C C . GLU A 1 98 ? -5.503 -3.839 -1.368 1.00 92.81 98 GLU A C 1
ATOM 796 O O . GLU A 1 98 ? -5.914 -4.845 -1.943 1.00 92.81 98 GLU A O 1
ATOM 801 N N . LYS A 1 99 ? -4.187 -3.654 -1.141 1.00 92.25 99 LYS A N 1
ATOM 802 C CA . LYS A 1 99 ? -3.080 -4.536 -1.605 1.00 92.25 99 LYS A CA 1
ATOM 803 C C . LYS A 1 99 ? -3.073 -4.835 -3.123 1.00 92.25 99 LYS A C 1
ATOM 805 O O . LYS A 1 99 ? -2.563 -5.873 -3.559 1.00 92.25 99 LYS A O 1
ATOM 810 N N . ARG A 1 100 ? -3.578 -3.914 -3.952 1.00 92.38 100 ARG A N 1
ATOM 811 C CA . ARG A 1 100 ? -3.686 -4.084 -5.422 1.00 92.38 100 ARG A CA 1
ATOM 812 C C . ARG A 1 100 ? -2.505 -3.520 -6.215 1.00 92.38 100 ARG A C 1
ATOM 814 O O . ARG A 1 100 ? -2.530 -3.553 -7.435 1.00 92.38 100 ARG A O 1
ATOM 821 N N . SER A 1 101 ? -1.469 -3.020 -5.548 1.00 91.12 101 SER A N 1
ATOM 822 C CA . SER A 1 101 ? -0.230 -2.551 -6.180 1.00 91.12 101 SER A CA 1
ATOM 823 C C . SER A 1 101 ? 0.996 -3.042 -5.417 1.00 91.12 101 SER A C 1
ATOM 825 O O . SER A 1 101 ? 0.901 -3.442 -4.253 1.00 91.12 101 SER A O 1
ATOM 827 N N . ASN A 1 102 ? 2.167 -2.979 -6.053 1.00 90.31 102 ASN A N 1
ATOM 828 C CA . ASN A 1 102 ? 3.441 -3.308 -5.411 1.00 90.31 102 ASN A CA 1
ATOM 829 C C . ASN A 1 102 ? 3.737 -2.382 -4.224 1.00 90.31 102 ASN A C 1
ATOM 831 O O . ASN A 1 102 ? 4.142 -2.848 -3.161 1.00 90.31 102 ASN A O 1
ATOM 835 N N . PHE A 1 103 ? 3.449 -1.086 -4.363 1.00 89.69 103 PHE A N 1
ATOM 836 C CA . PHE A 1 103 ? 3.542 -0.127 -3.267 1.00 89.69 103 PHE A CA 1
ATOM 837 C C . PHE A 1 103 ? 2.582 -0.481 -2.128 1.00 89.69 103 PHE A C 1
ATOM 839 O O . PHE A 1 103 ? 2.989 -0.500 -0.968 1.00 89.69 103 PHE A O 1
ATOM 846 N N . GLY A 1 104 ? 1.321 -0.790 -2.450 1.00 91.19 104 GLY A N 1
ATOM 847 C CA . GLY A 1 104 ? 0.316 -1.170 -1.461 1.00 91.19 104 GLY A CA 1
ATOM 848 C C . GLY A 1 104 ? 0.755 -2.396 -0.667 1.00 91.19 104 GLY A C 1
ATOM 849 O O . GLY A 1 104 ? 0.778 -2.353 0.556 1.00 91.19 104 GLY A O 1
ATOM 850 N N . ARG A 1 105 ? 1.216 -3.448 -1.352 1.00 91.12 105 ARG A N 1
ATOM 851 C CA . ARG A 1 105 ? 1.735 -4.672 -0.722 1.00 91.12 105 ARG A CA 1
ATOM 852 C C . ARG A 1 105 ? 2.950 -4.413 0.167 1.00 91.12 105 ARG A C 1
ATOM 854 O O . ARG A 1 105 ? 2.961 -4.872 1.304 1.00 91.12 105 ARG A O 1
ATOM 861 N N . ALA A 1 106 ? 3.922 -3.635 -0.310 1.00 89.44 106 ALA A N 1
ATOM 862 C CA . ALA A 1 106 ? 5.136 -3.327 0.445 1.00 89.44 106 ALA A CA 1
ATOM 863 C C . ALA A 1 106 ? 4.868 -2.490 1.710 1.00 89.44 106 ALA A C 1
ATOM 865 O O . ALA A 1 106 ? 5.535 -2.670 2.726 1.00 89.44 106 ALA A O 1
ATOM 866 N N . VAL A 1 107 ? 3.900 -1.569 1.662 1.00 90.62 107 VAL A N 1
ATOM 867 C CA . VAL A 1 107 ? 3.589 -0.650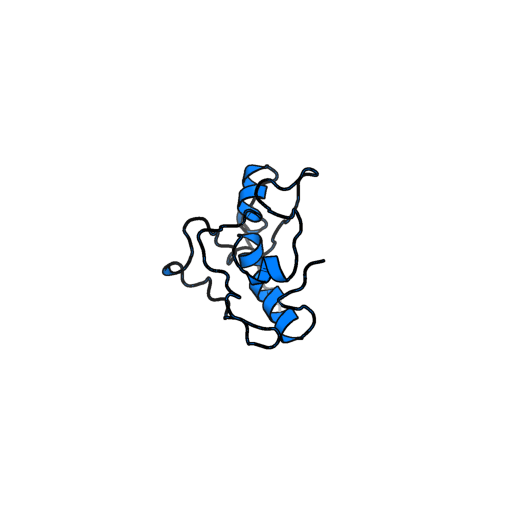 2.775 1.00 90.62 107 VAL A CA 1
ATOM 868 C C . VAL A 1 107 ? 2.508 -1.205 3.710 1.00 90.62 107 VAL A C 1
ATOM 870 O O . VAL A 1 107 ? 2.398 -0.764 4.857 1.00 90.62 107 VAL A O 1
ATOM 873 N N . TYR A 1 108 ? 1.744 -2.204 3.263 1.00 92.44 108 TYR A N 1
ATOM 874 C CA . TYR A 1 108 ? 0.631 -2.793 4.002 1.00 92.44 108 TYR A CA 1
ATOM 875 C C . TYR A 1 108 ? 0.940 -3.162 5.463 1.00 92.44 108 TYR A C 1
ATOM 877 O O . TYR A 1 108 ? 0.120 -2.806 6.305 1.00 92.44 108 TYR A O 1
ATOM 885 N N . PRO A 1 109 ? 2.083 -3.789 5.825 1.00 91.19 109 PRO A N 1
ATOM 886 C CA . PRO A 1 109 ? 2.358 -4.135 7.224 1.00 91.19 109 PRO A CA 1
ATOM 887 C C . PRO A 1 109 ? 2.304 -2.926 8.166 1.00 91.19 109 PRO A C 1
ATOM 889 O O . PRO A 1 109 ? 1.730 -2.996 9.251 1.00 91.19 109 PRO A O 1
ATOM 892 N N . ILE A 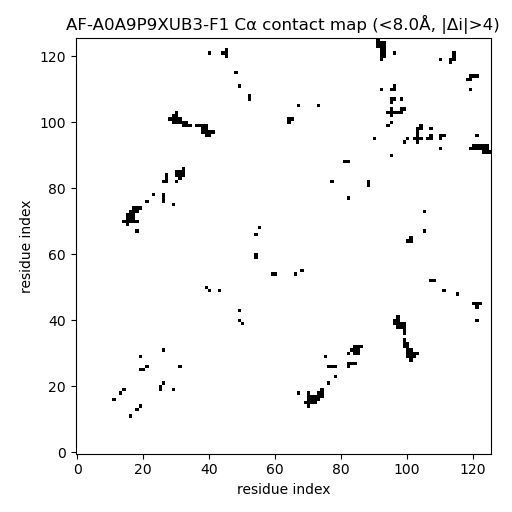1 110 ? 2.846 -1.791 7.718 1.00 91.69 110 ILE A N 1
ATOM 893 C CA . ILE A 1 110 ? 2.843 -0.546 8.488 1.00 91.69 110 ILE A CA 1
ATOM 894 C C . ILE A 1 110 ? 1.450 0.085 8.482 1.00 91.69 110 ILE A C 1
ATOM 896 O O . ILE A 1 110 ? 0.977 0.536 9.521 1.00 91.69 110 ILE A O 1
ATOM 900 N N . ALA A 1 111 ? 0.763 0.102 7.335 1.00 93.88 111 ALA A N 1
ATOM 901 C CA . ALA A 1 111 ? -0.600 0.626 7.257 1.00 93.88 111 ALA A CA 1
ATOM 902 C C . ALA A 1 111 ? -1.572 -0.163 8.149 1.00 93.88 111 ALA A C 1
ATOM 904 O O . ALA A 1 111 ? -2.379 0.444 8.848 1.00 93.88 111 ALA A O 1
ATOM 905 N N . LYS A 1 112 ? -1.445 -1.493 8.196 1.00 94.44 112 LYS A N 1
ATOM 906 C CA . LYS A 1 112 ? -2.197 -2.355 9.110 1.00 94.44 112 LYS A CA 1
ATOM 907 C C . LYS A 1 112 ? -1.945 -1.966 10.564 1.00 94.44 112 LYS A C 1
ATOM 909 O O . LYS A 1 112 ? -2.900 -1.739 11.292 1.00 94.44 112 LYS A O 1
ATOM 914 N N . GLU A 1 113 ? -0.688 -1.797 10.973 1.00 94.75 113 GLU A N 1
ATOM 915 C CA . GLU A 1 113 ? -0.363 -1.366 12.340 1.00 94.75 113 GLU A CA 1
ATOM 916 C C . GLU A 1 113 ? -0.980 0.004 12.684 1.00 94.75 113 GLU A C 1
ATOM 918 O O . GLU A 1 113 ? -1.481 0.210 13.791 1.00 94.75 113 GLU A O 1
ATOM 923 N N . LEU A 1 114 ? -0.966 0.951 11.740 1.00 95.19 114 LEU A N 1
ATOM 924 C CA . LEU A 1 114 ? -1.593 2.263 11.918 1.00 95.19 114 LEU A CA 1
ATOM 925 C C . LEU A 1 114 ? -3.121 2.162 12.019 1.00 95.19 114 LEU A C 1
ATOM 927 O O . LEU A 1 114 ? -3.720 2.863 12.835 1.00 95.19 114 LEU A O 1
ATOM 931 N N . TYR A 1 115 ? -3.746 1.294 11.226 1.00 95.62 115 TYR A N 1
ATOM 932 C CA . TYR A 1 115 ? -5.180 1.024 11.293 1.00 95.62 115 TYR A CA 1
ATOM 933 C C . TYR A 1 115 ? -5.565 0.358 12.620 1.00 95.62 115 TYR A C 1
ATOM 935 O O . TYR A 1 115 ? -6.490 0.820 13.284 1.00 95.62 115 TYR A O 1
ATOM 943 N N . ASP A 1 116 ? -4.805 -0.649 13.058 1.00 94.94 116 ASP A N 1
ATOM 944 C CA . ASP A 1 116 ? -5.013 -1.363 14.324 1.00 94.94 116 ASP A CA 1
ATOM 945 C C . ASP A 1 116 ? -4.893 -0.408 15.533 1.00 94.94 116 ASP A C 1
ATOM 947 O O . ASP A 1 116 ? -5.536 -0.596 16.566 1.00 94.94 116 ASP A O 1
ATOM 951 N N . LYS A 1 117 ? -4.107 0.669 15.391 1.00 95.75 117 LYS A N 1
ATOM 952 C CA . LYS A 1 117 ? -3.983 1.766 16.368 1.00 95.75 117 LYS A CA 1
ATOM 953 C C . LYS A 1 117 ? -5.048 2.862 16.227 1.00 95.75 117 LYS A C 1
ATOM 955 O O . LYS A 1 117 ? -5.044 3.801 17.023 1.00 95.75 117 LYS A O 1
ATOM 960 N N . GLY A 1 118 ? -5.926 2.783 15.229 1.00 94.69 118 GLY A N 1
ATOM 961 C CA . GLY A 1 118 ? -6.956 3.786 14.942 1.00 94.69 118 GLY A CA 1
ATOM 962 C C . GLY A 1 118 ? -6.416 5.111 14.394 1.00 94.69 118 GLY A C 1
ATOM 963 O O . GLY A 1 118 ? -7.081 6.136 14.525 1.00 94.69 118 GLY A O 1
ATOM 964 N N . ILE A 1 119 ? -5.207 5.116 13.822 1.00 95.44 119 ILE A N 1
ATOM 965 C CA . ILE A 1 119 ? -4.560 6.319 13.269 1.00 95.44 119 ILE A CA 1
ATOM 966 C C . ILE A 1 119 ? -5.082 6.634 11.861 1.00 95.44 119 ILE A C 1
ATOM 968 O O . ILE A 1 119 ? -5.182 7.805 11.506 1.00 95.44 119 ILE A O 1
ATOM 972 N N . ILE A 1 120 ? -5.410 5.604 11.075 1.00 94.19 120 ILE A N 1
ATOM 973 C CA . ILE A 1 120 ? -5.967 5.721 9.717 1.00 94.19 120 ILE A CA 1
ATOM 974 C C 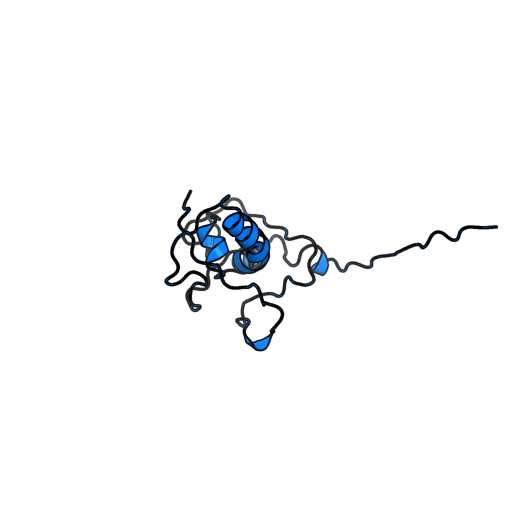. ILE A 1 120 ? -7.273 4.932 9.601 1.00 94.19 120 ILE A C 1
ATOM 976 O O . ILE A 1 120 ? -7.524 4.018 10.392 1.00 94.19 120 ILE A O 1
ATOM 980 N N . THR A 1 121 ? -8.086 5.253 8.593 1.00 92.38 121 THR A N 1
ATOM 981 C CA . THR A 1 121 ? -9.365 4.564 8.335 1.00 92.38 121 THR A CA 1
ATOM 982 C C . THR A 1 121 ? -9.406 3.852 6.980 1.00 92.38 121 THR A C 1
ATOM 984 O O . THR A 1 121 ? -8.662 4.189 6.058 1.00 92.38 121 THR A O 1
ATOM 987 N N . ILE A 1 122 ? -10.280 2.847 6.858 1.00 89.00 122 ILE A N 1
ATOM 988 C CA . ILE A 1 122 ? -10.400 1.979 5.674 1.00 89.00 122 ILE A CA 1
ATOM 989 C C . ILE A 1 122 ? -10.940 2.719 4.441 1.00 89.00 122 ILE A C 1
ATOM 991 O O . ILE A 1 122 ? -10.563 2.415 3.312 1.00 89.00 122 ILE A O 1
ATOM 995 N N . ASP A 1 123 ? -11.781 3.729 4.669 1.00 83.69 123 ASP A N 1
ATOM 996 C CA . ASP A 1 123 ? -12.415 4.546 3.630 1.00 83.69 123 ASP A CA 1
ATOM 997 C C . ASP A 1 123 ? -11.740 5.909 3.448 1.00 83.69 123 ASP A C 1
ATOM 999 O O . ASP A 1 123 ? -12.272 6.781 2.762 1.00 83.69 123 ASP A O 1
ATOM 1003 N N . GLU A 1 124 ? -10.567 6.121 4.046 1.00 76.56 124 GLU A N 1
ATOM 1004 C CA . GLU A 1 124 ? -9.888 7.406 3.959 1.00 76.56 124 GLU A CA 1
ATOM 1005 C C . GLU A 1 124 ? -9.464 7.706 2.516 1.00 76.56 124 GLU A C 1
ATOM 1007 O O . GLU A 1 124 ? -8.538 7.106 1.958 1.00 76.56 124 GLU A O 1
ATOM 1012 N N . THR A 1 125 ? -10.154 8.672 1.915 1.00 66.25 125 THR A N 1
ATOM 1013 C CA . THR A 1 125 ? -9.834 9.263 0.619 1.00 66.25 125 THR A CA 1
ATOM 1014 C C . THR A 1 125 ? -9.554 10.748 0.843 1.00 66.25 125 THR A C 1
ATOM 1016 O O . THR A 1 125 ? -10.488 11.513 1.074 1.00 66.25 125 THR A O 1
ATOM 1019 N N . LEU A 1 126 ? -8.277 11.143 0.845 1.00 55.44 126 LEU A N 1
ATOM 1020 C CA . LEU A 1 126 ? -7.849 12.546 0.992 1.00 55.44 126 LEU A CA 1
ATOM 1021 C C . LEU A 1 126 ? -8.367 13.447 -0.135 1.00 55.44 126 LEU A C 1
ATOM 1023 O O . LEU A 1 126 ? -8.248 13.032 -1.316 1.00 55.44 126 LEU A O 1
#

Solvent-accessible surface area (backbone atoms only — not comparable to full-atom values): 8130 Å² total; per-residue (Å²): 136,84,82,79,76,84,81,83,81,83,90,78,54,71,63,32,50,33,76,66,69,94,48,67,71,39,43,31,59,34,53,24,59,44,82,89,54,82,49,64,49,68,93,62,54,83,88,57,87,75,74,81,87,68,82,82,49,72,86,81,54,58,91,88,58,70,85,55,87,72,42,83,37,86,79,86,75,73,71,100,56,81,50,64,61,34,99,74,66,68,89,33,58,28,56,26,56,26,49,38,19,41,48,13,52,68,45,28,69,59,51,49,55,36,38,78,70,66,75,51,50,68,82,40,74,129

Sequence (126 aa):
MFQKRLLRLLFLVVSTVAPGGWVRDDTERLYGEHDDVESNIAGLKQGDPLPEHDDMDAHDRPEWAFDYSCTYLLHAFSLSKPRDGVKHNRITPKYVLEKRSNFGRAVYPIAKELYDKGIITIDETL

pLDDT: mean 76.67, std 16.08, range [43.06, 95.75]

Mean predicted aligned error: 9.9 Å

Organism: NCBI:txid2686198

Radius of gyration: 17.43 Å; Cα contacts (8 Å, |Δi|>4): 138; chains: 1; bounding box: 60×35×44 Å

Secondary structure (DSSP, 8-state):
-------------HHHH-SS-SSHHHHHHHH---TTS--TTTT--TTSPPPP--TT-TTSS-TT----TT-S-------SS--TT-TTS---HHHHHTT-SHHHHHHHHHHHHHHHTTSS-TT---

Foldseek 3Di:
DDDDDDDDDDDDDPCQAEVADPDLVRLCLAQAFAPVDFFQCVPHAQPDQGDDQDPVPVVPDPPSADDNVSHPDYDHDDDPDQNVRHPVSDDWLLSLRRVRHNNSSVCVVVSSVCSVVVNHTNPDDD